Protein AF-A0A6V7LA56-F1 (afdb_monomer)

Solvent-accessible surface area (backbone atoms only — not comparable to full-atom values): 9391 Å² total; per-residue (Å²): 136,92,84,83,88,83,85,85,85,82,85,86,86,77,79,63,89,78,68,51,91,96,62,80,91,83,82,79,87,73,88,54,33,68,78,28,82,46,57,61,50,16,61,61,74,35,73,96,46,79,27,27,26,22,76,91,72,63,42,21,32,69,71,78,54,97,59,32,64,61,38,54,77,68,43,31,86,78,65,36,40,71,52,71,88,73,45,80,77,80,81,76,76,76,71,77,86,72,92,76,91,84,89,84,83,89,81,89,80,85,88,79,91,81,91,81,84,87,82,87,85,81,91,75,90,84,79,88,80,133

InterPro domains:
  IPR002165 Plexin repeat [PF01437] (32-76)
  IPR031152 Plexin domain-containing protein [PTHR13055] (1-97)

pLDDT: mean 75.46, std 22.27, range [33.62, 96.12]

Sequence (130 aa):
VRRKTIYEYHRVNFNRQDIKNWTVIYLKALPTCLEMDNCSDCLTKVPDFACKWCPQLNQCSTGTFRNRQDWLEKNCETKSIKELASCPAPKVVTDHVDNATAPRDLATGEMSASVERNRLSKEYPFSEAE

Structure (mmCIF, N/CA/C/O backbone):
data_AF-A0A6V7LA56-F1
#
_entry.id   AF-A0A6V7LA56-F1
#
loop_
_atom_site.group_PDB
_atom_site.id
_atom_site.type_symbol
_atom_site.label_atom_id
_atom_site.label_alt_id
_atom_site.label_comp_id
_atom_site.label_asym_id
_atom_site.label_entity_id
_atom_site.label_seq_id
_atom_site.pdbx_PDB_ins_code
_atom_site.Cartn_x
_atom_site.Cartn_y
_atom_site.Cartn_z
_atom_site.occupancy
_atom_site.B_iso_or_equiv
_atom_site.auth_seq_id
_atom_site.auth_comp_id
_atom_site.auth_asym_id
_atom_site.auth_atom_id
_atom_site.pdbx_PDB_model_num
ATOM 1 N N . VAL A 1 1 ? 5.249 32.322 1.813 1.00 73.88 1 VAL A N 1
ATOM 2 C CA . VAL A 1 1 ? 4.154 31.464 2.335 1.00 73.88 1 VAL A CA 1
ATOM 3 C C . VAL A 1 1 ? 4.494 30.004 2.048 1.00 73.88 1 VAL A C 1
ATOM 5 O O . VAL A 1 1 ? 4.609 29.656 0.881 1.00 73.88 1 VAL A O 1
ATOM 8 N N . ARG A 1 2 ? 4.727 29.161 3.066 1.00 79.44 2 ARG A N 1
ATOM 9 C CA . ARG A 1 2 ? 4.947 27.711 2.874 1.00 79.44 2 ARG A CA 1
ATOM 10 C C . ARG A 1 2 ? 3.594 27.001 2.796 1.00 79.44 2 A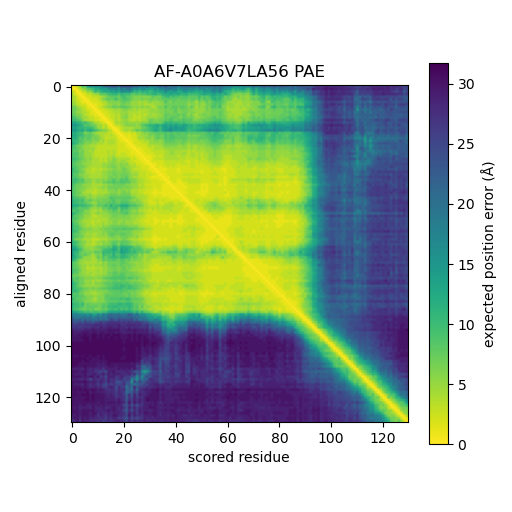RG A C 1
ATOM 12 O O . ARG A 1 2 ? 2.773 27.178 3.690 1.00 79.44 2 ARG A O 1
ATOM 19 N N . ARG A 1 3 ? 3.370 26.205 1.749 1.00 84.62 3 ARG A N 1
ATOM 20 C CA . ARG A 1 3 ? 2.188 25.339 1.603 1.00 84.62 3 ARG A CA 1
ATOM 21 C C . ARG A 1 3 ? 2.575 23.904 1.962 1.00 84.62 3 ARG A C 1
ATOM 23 O O . ARG A 1 3 ? 3.620 23.435 1.523 1.00 84.62 3 ARG A O 1
ATOM 30 N N . LYS A 1 4 ? 1.750 23.230 2.766 1.00 84.75 4 LYS A N 1
ATOM 31 C CA . LYS A 1 4 ? 1.856 21.790 3.040 1.00 84.75 4 LYS A CA 1
ATOM 32 C C . LYS A 1 4 ? 0.710 21.085 2.321 1.00 84.75 4 LYS A C 1
ATOM 34 O O . LYS A 1 4 ? -0.435 21.499 2.477 1.00 84.75 4 LYS A O 1
ATOM 39 N N . THR A 1 5 ? 1.019 20.039 1.565 1.00 84.00 5 THR A N 1
ATOM 40 C CA . THR A 1 5 ? 0.011 19.169 0.947 1.00 84.00 5 THR A CA 1
ATOM 41 C C . THR A 1 5 ? -0.239 17.985 1.870 1.00 84.00 5 THR A C 1
ATOM 43 O O . THR A 1 5 ? 0.706 17.300 2.258 1.00 84.00 5 THR A O 1
ATOM 46 N N . ILE A 1 6 ? -1.498 17.758 2.236 1.00 83.44 6 ILE A N 1
ATOM 47 C CA . ILE A 1 6 ? -1.928 16.588 3.004 1.00 83.44 6 ILE A CA 1
ATOM 48 C C . ILE A 1 6 ? -2.596 15.633 2.016 1.00 83.44 6 ILE A C 1
ATOM 50 O O . ILE A 1 6 ? -3.514 16.038 1.307 1.00 83.44 6 ILE A O 1
ATOM 54 N N . TYR A 1 7 ? -2.121 14.390 1.961 1.00 79.31 7 TYR A N 1
ATOM 55 C CA . TYR A 1 7 ? -2.721 13.339 1.144 1.00 79.31 7 TYR A CA 1
ATOM 56 C C . TYR A 1 7 ? -3.571 12.441 2.029 1.00 79.31 7 TYR A C 1
ATOM 58 O O . TYR A 1 7 ? -3.089 11.904 3.027 1.00 79.31 7 TYR A O 1
ATOM 66 N N . GLU A 1 8 ? -4.828 12.278 1.647 1.00 84.12 8 GLU A N 1
ATOM 67 C CA . GLU A 1 8 ? -5.723 11.317 2.264 1.00 84.12 8 GLU A CA 1
ATOM 68 C C . GLU A 1 8 ? -5.8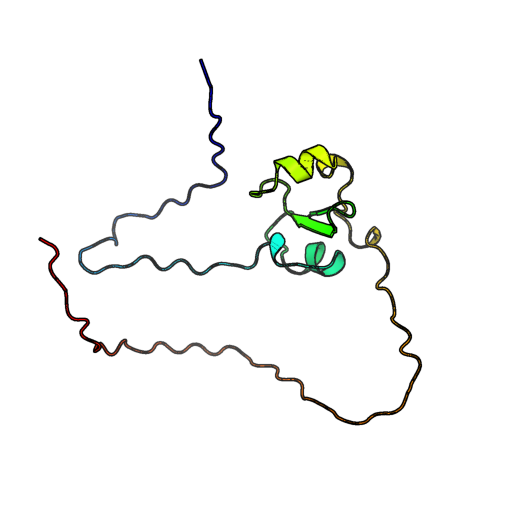34 10.091 1.362 1.00 84.12 8 GLU A C 1
ATOM 70 O O . GLU A 1 8 ? -6.146 10.213 0.180 1.00 84.12 8 GLU A O 1
ATOM 75 N N . TYR A 1 9 ? -5.541 8.917 1.917 1.00 78.25 9 TYR A N 1
ATOM 76 C CA . TYR A 1 9 ? -5.490 7.672 1.150 1.00 78.25 9 TYR A CA 1
ATOM 77 C C . TYR A 1 9 ? -6.766 6.846 1.289 1.00 78.25 9 TYR A C 1
ATOM 79 O O . TYR A 1 9 ? -7.253 6.295 0.308 1.00 78.25 9 TYR A O 1
ATOM 87 N N . HIS A 1 10 ? -7.298 6.735 2.507 1.00 80.31 10 HIS A N 1
ATOM 88 C CA . HIS A 1 10 ? -8.464 5.908 2.785 1.00 80.31 10 HIS A CA 1
ATOM 89 C C . HIS A 1 10 ? -9.237 6.448 3.991 1.00 80.31 10 HIS A C 1
ATOM 91 O O . HIS A 1 10 ? -8.632 6.861 4.983 1.00 80.31 10 HIS A O 1
ATOM 97 N N . ARG A 1 11 ? -10.573 6.395 3.926 1.00 87.81 11 ARG A N 1
ATOM 98 C CA . ARG A 1 11 ? -11.470 6.648 5.062 1.00 87.81 11 ARG A CA 1
ATOM 99 C C . ARG A 1 11 ? -12.245 5.383 5.386 1.00 87.81 11 ARG A C 1
ATOM 101 O O . ARG A 1 11 ? -12.817 4.762 4.499 1.00 87.81 11 ARG A O 1
ATOM 108 N N . VAL A 1 12 ? -12.294 5.030 6.664 1.00 85.94 12 VAL A N 1
ATOM 109 C CA . VAL A 1 12 ? -13.174 3.976 7.177 1.00 85.94 12 VAL A CA 1
ATOM 110 C C . VAL A 1 12 ? -14.302 4.625 7.967 1.00 85.94 12 VAL A C 1
ATOM 112 O O . VAL A 1 12 ? -14.054 5.468 8.827 1.00 85.94 12 VAL A O 1
ATOM 115 N N . ASN A 1 13 ? -15.542 4.254 7.656 1.00 88.56 13 ASN A N 1
ATOM 116 C CA . ASN A 1 13 ? -16.724 4.748 8.352 1.00 88.56 13 ASN A CA 1
ATOM 117 C C . ASN A 1 13 ? -17.320 3.612 9.180 1.00 88.56 13 ASN A C 1
ATOM 119 O O . ASN A 1 13 ? -17.662 2.564 8.638 1.00 88.56 13 ASN A O 1
ATOM 123 N N . PHE A 1 14 ? -17.466 3.835 10.483 1.00 85.94 14 PHE A N 1
ATOM 124 C CA . PHE A 1 14 ? -18.105 2.890 11.394 1.00 85.94 14 PHE A CA 1
ATOM 125 C C . PHE A 1 14 ? -19.503 3.386 11.742 1.00 85.94 14 PHE A C 1
ATOM 127 O O . PHE A 1 14 ? -19.693 4.569 12.042 1.00 85.94 14 PHE A O 1
ATOM 134 N N . ASN A 1 15 ? -20.485 2.486 11.721 1.00 85.25 15 ASN A N 1
ATOM 135 C CA . ASN A 1 15 ? -21.814 2.825 12.200 1.00 85.25 15 ASN A CA 1
ATOM 136 C C . ASN A 1 15 ? -21.760 3.066 13.719 1.00 85.25 15 ASN A C 1
ATOM 138 O O . ASN A 1 15 ? -21.241 2.242 14.466 1.00 85.25 15 ASN A O 1
ATOM 142 N N . ARG A 1 16 ? -22.275 4.209 14.181 1.00 83.19 16 ARG A N 1
ATOM 143 C CA . ARG A 1 16 ? -22.132 4.644 15.581 1.00 83.19 16 ARG A CA 1
ATOM 144 C C . ARG A 1 16 ? -23.172 4.034 16.526 1.00 83.19 16 ARG A C 1
ATOM 146 O O . ARG A 1 16 ? -23.089 4.287 17.721 1.00 83.19 16 ARG A O 1
ATOM 153 N N . GLN A 1 17 ? -24.124 3.247 16.016 1.00 83.25 17 GLN A N 1
ATOM 154 C CA . GLN A 1 17 ? -25.221 2.670 16.814 1.00 83.25 17 GLN A CA 1
ATOM 155 C C . GLN A 1 17 ? -24.724 1.783 17.971 1.00 83.25 17 GLN A C 1
ATOM 157 O O . GLN A 1 17 ? -25.313 1.786 19.053 1.00 83.25 17 GLN A O 1
ATOM 162 N N . ASP A 1 18 ? -23.601 1.092 17.769 1.00 79.75 18 ASP A N 1
ATOM 163 C CA . ASP A 1 18 ? -23.037 0.156 18.749 1.00 79.75 18 ASP A CA 1
ATOM 164 C C . ASP A 1 18 ? -21.860 0.740 19.548 1.00 79.75 18 ASP A C 1
ATOM 166 O O . ASP A 1 18 ? -21.309 0.076 20.424 1.00 79.75 18 ASP A O 1
ATOM 170 N N . ILE A 1 19 ? -21.489 2.001 19.296 1.00 90.19 19 ILE A N 1
ATOM 171 C CA . ILE A 1 19 ? -20.418 2.693 20.022 1.00 90.19 19 ILE A CA 1
ATOM 172 C C . ILE A 1 19 ? -21.017 3.309 21.293 1.00 90.19 19 ILE A C 1
ATOM 174 O O . ILE A 1 19 ? -21.630 4.376 21.255 1.00 90.19 19 ILE A O 1
ATOM 178 N N . LYS A 1 20 ? -20.854 2.618 22.425 1.00 91.69 20 LYS A N 1
ATOM 179 C CA . LYS A 1 20 ? -21.382 3.003 23.750 1.00 91.69 20 LYS A CA 1
ATOM 180 C C . LYS A 1 20 ? -20.266 3.055 24.798 1.00 91.69 20 LYS A C 1
ATOM 182 O O . LYS A 1 20 ? -19.108 2.751 24.506 1.00 91.69 20 LYS A O 1
ATOM 187 N N . ASN A 1 21 ? -20.608 3.426 26.032 1.00 93.75 21 ASN A N 1
ATOM 188 C CA . ASN A 1 21 ? -19.662 3.404 27.148 1.00 93.75 21 ASN A CA 1
ATOM 189 C C . ASN A 1 21 ? -19.024 2.012 27.275 1.00 93.75 21 ASN A C 1
ATOM 191 O O . ASN A 1 21 ? -19.725 1.007 27.169 1.00 93.75 21 ASN A O 1
ATOM 195 N N . TRP A 1 22 ? -17.710 1.973 27.511 1.00 92.62 22 TRP A N 1
ATOM 196 C CA . TRP A 1 22 ? -16.926 0.736 27.646 1.00 92.62 22 TRP A CA 1
ATOM 197 C C . TRP A 1 22 ? -16.844 -0.141 26.385 1.00 92.62 22 TRP A C 1
ATOM 199 O O . TRP A 1 22 ? -16.612 -1.343 26.484 1.00 92.62 22 TRP A O 1
ATOM 209 N N . THR A 1 23 ? -16.995 0.445 25.194 1.00 90.69 23 THR A N 1
ATOM 210 C CA . THR A 1 23 ? -16.760 -0.258 23.921 1.00 90.69 23 THR A CA 1
ATOM 211 C C . THR A 1 23 ? -15.401 0.106 23.322 1.00 90.69 23 THR A C 1
ATOM 213 O O . THR A 1 23 ? -14.919 1.229 23.476 1.00 90.69 23 THR A O 1
ATOM 216 N N . VAL A 1 24 ? -14.767 -0.854 22.640 1.00 91.19 24 VAL A N 1
ATOM 217 C CA . VAL A 1 24 ? -13.495 -0.672 21.925 1.00 91.19 24 VAL A CA 1
ATOM 218 C C . VAL A 1 24 ? -13.664 -1.171 20.498 1.00 91.19 24 VAL A C 1
ATOM 220 O O . VAL A 1 24 ? -14.166 -2.271 20.275 1.00 91.19 24 VAL A O 1
ATOM 223 N N . ILE A 1 25 ? -13.213 -0.373 19.532 1.00 89.38 25 ILE A N 1
ATOM 224 C CA . ILE A 1 25 ? -13.098 -0.808 18.140 1.00 89.38 25 ILE A CA 1
ATOM 225 C C . ILE A 1 25 ? -11.731 -1.465 17.978 1.00 89.38 25 ILE A C 1
ATOM 227 O O . ILE A 1 25 ? -10.700 -0.807 18.120 1.00 89.38 25 ILE A O 1
ATOM 231 N N . TYR A 1 26 ? -11.727 -2.761 17.675 1.00 91.19 26 TYR A N 1
ATOM 232 C CA . TYR A 1 26 ? -10.509 -3.505 17.378 1.00 91.19 26 TYR A CA 1
ATOM 233 C C . TYR A 1 26 ? -10.356 -3.678 15.866 1.00 91.19 26 TYR A C 1
ATOM 235 O O . TYR A 1 26 ? -11.176 -4.328 15.219 1.00 91.19 26 TYR A O 1
ATOM 243 N N . LEU A 1 27 ? -9.299 -3.094 15.304 1.00 90.56 27 LEU A N 1
ATOM 244 C CA . LEU A 1 27 ? -8.951 -3.239 13.894 1.00 90.56 27 LEU A CA 1
ATOM 245 C C . LEU A 1 27 ? -7.798 -4.229 13.773 1.00 90.56 27 LEU A C 1
ATOM 247 O O . LEU A 1 27 ? -6.684 -3.952 14.217 1.00 90.56 27 LEU A O 1
ATOM 251 N N . LYS A 1 28 ? -8.064 -5.380 13.156 1.00 91.56 28 LYS A N 1
ATOM 252 C CA . LYS A 1 28 ? -7.025 -6.341 12.792 1.00 91.56 28 LYS A CA 1
ATOM 253 C C . LYS 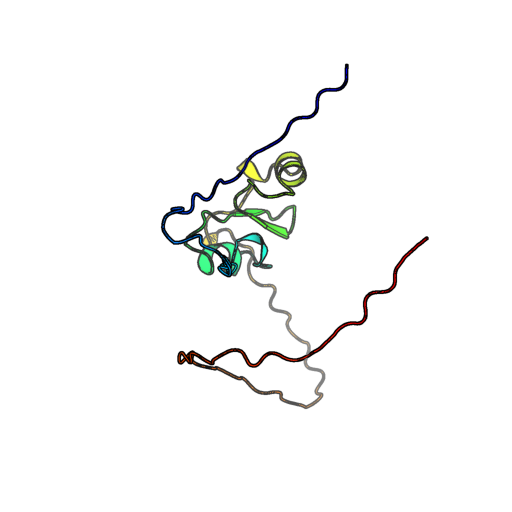A 1 28 ? -6.475 -5.969 11.420 1.00 91.56 28 LYS A C 1
ATOM 255 O O . LYS A 1 28 ? -7.241 -5.849 10.466 1.00 91.56 28 LYS A O 1
ATOM 260 N N . ALA A 1 29 ? -5.162 -5.786 11.326 1.00 89.50 29 ALA A N 1
ATOM 261 C CA . ALA A 1 29 ? -4.514 -5.557 10.042 1.00 89.50 29 ALA A CA 1
ATOM 262 C C . ALA A 1 29 ? -4.671 -6.796 9.145 1.00 89.50 29 ALA A C 1
ATOM 264 O O . ALA A 1 29 ? -4.465 -7.924 9.600 1.00 89.50 29 ALA A O 1
ATOM 265 N N . LEU A 1 30 ? -5.056 -6.569 7.889 1.00 88.38 30 LEU A N 1
ATOM 266 C CA . LEU A 1 30 ? -4.984 -7.575 6.833 1.00 88.38 30 LEU A CA 1
ATOM 267 C C . LEU A 1 30 ? -3.629 -7.466 6.125 1.00 88.38 30 LEU A C 1
ATOM 269 O O . LEU A 1 30 ? -3.073 -6.364 6.106 1.00 88.38 30 LEU A O 1
ATOM 273 N N . PRO A 1 31 ? -3.132 -8.561 5.523 1.00 91.06 31 PRO A N 1
ATOM 274 C CA . PRO A 1 31 ? -1.911 -8.522 4.735 1.00 91.06 31 PRO A CA 1
ATOM 275 C C . PRO A 1 31 ? -1.994 -7.479 3.622 1.00 91.06 31 PRO A C 1
ATOM 277 O O . PRO A 1 31 ? -2.990 -7.390 2.900 1.00 91.06 31 PRO A O 1
ATOM 280 N N . THR A 1 32 ? -0.940 -6.686 3.478 1.00 92.25 32 THR A N 1
ATOM 281 C CA . THR A 1 32 ? -0.826 -5.653 2.442 1.00 92.25 32 THR A CA 1
ATOM 282 C C . THR A 1 32 ? 0.324 -5.948 1.486 1.00 92.25 32 THR A C 1
ATOM 284 O O . THR A 1 32 ? 1.249 -6.682 1.821 1.00 92.25 32 THR A O 1
ATOM 287 N N . CYS A 1 33 ? 0.315 -5.331 0.296 1.00 93.62 33 CYS A N 1
ATOM 288 C CA . CYS A 1 33 ? 1.386 -5.509 -0.694 1.00 93.62 33 CYS A CA 1
ATOM 289 C C . CYS A 1 33 ? 2.791 -5.298 -0.101 1.00 93.62 33 CYS A C 1
ATOM 291 O O . CYS A 1 33 ? 3.705 -6.040 -0.429 1.00 93.62 33 CYS A O 1
ATOM 293 N N . LEU A 1 34 ? 2.959 -4.308 0.788 1.00 92.44 34 LEU A N 1
ATOM 294 C CA . LEU A 1 34 ? 4.259 -3.941 1.368 1.00 92.44 34 LEU A CA 1
ATOM 295 C C . LEU A 1 34 ? 4.907 -5.045 2.214 1.00 92.44 34 LEU A C 1
ATOM 297 O O . LEU A 1 34 ? 6.102 -4.962 2.477 1.00 92.44 34 LEU A O 1
ATOM 301 N N . GLU A 1 35 ? 4.137 -6.035 2.663 1.00 92.25 35 GLU A N 1
ATOM 302 C CA . GLU A 1 35 ? 4.657 -7.158 3.448 1.00 92.25 35 GLU A CA 1
ATOM 303 C C . GLU A 1 35 ? 5.392 -8.186 2.580 1.00 92.25 35 GLU A C 1
ATOM 305 O O . GLU A 1 35 ? 6.122 -9.015 3.113 1.00 92.25 35 GLU A O 1
ATOM 310 N N . MET A 1 36 ? 5.215 -8.139 1.254 1.00 94.25 36 MET A N 1
ATOM 311 C CA . MET A 1 36 ? 5.845 -9.076 0.326 1.00 94.25 36 MET A CA 1
ATOM 312 C C . MET A 1 36 ? 7.226 -8.571 -0.102 1.00 94.25 36 MET A C 1
ATOM 314 O O . MET A 1 36 ? 7.371 -7.462 -0.628 1.00 94.25 36 MET A O 1
ATOM 318 N N . ASP A 1 37 ? 8.239 -9.414 0.077 1.00 93.12 37 ASP A N 1
ATOM 319 C CA . ASP A 1 37 ? 9.655 -9.119 -0.176 1.00 93.12 37 ASP A CA 1
ATOM 320 C C . ASP A 1 37 ? 10.168 -9.643 -1.527 1.00 93.12 37 ASP A C 1
ATOM 322 O O . ASP A 1 37 ? 11.319 -9.407 -1.903 1.00 93.12 37 ASP A O 1
ATOM 326 N N . ASN A 1 38 ? 9.310 -10.330 -2.279 1.00 93.62 38 ASN A N 1
ATOM 327 C CA . ASN A 1 38 ? 9.647 -10.912 -3.565 1.00 93.62 38 ASN A CA 1
ATOM 328 C C . ASN A 1 38 ? 8.555 -10.659 -4.612 1.00 93.62 38 ASN A C 1
ATOM 330 O O . ASN A 1 38 ? 7.374 -10.480 -4.307 1.00 93.62 38 ASN A O 1
ATOM 334 N N . CYS A 1 39 ? 8.971 -10.643 -5.881 1.00 95.00 39 CYS A N 1
ATOM 335 C CA . CYS A 1 39 ? 8.098 -10.300 -7.005 1.00 95.00 39 CYS A CA 1
ATOM 336 C C . CYS A 1 39 ? 6.935 -11.289 -7.175 1.00 95.00 39 CYS A C 1
ATOM 338 O O . CYS A 1 39 ? 5.824 -10.871 -7.484 1.00 95.00 39 CYS A O 1
ATOM 340 N N . SER A 1 40 ? 7.171 -12.583 -6.945 1.00 94.44 40 SER A N 1
ATOM 341 C CA . SER A 1 40 ? 6.144 -13.615 -7.114 1.00 94.44 40 SER A CA 1
ATOM 342 C C . SER A 1 40 ? 5.038 -13.487 -6.070 1.00 94.44 40 SER A C 1
ATOM 344 O O . SER A 1 40 ? 3.855 -13.416 -6.407 1.00 94.44 40 SER A O 1
ATOM 346 N N . ASP A 1 41 ? 5.415 -13.404 -4.797 1.00 94.81 41 ASP A N 1
ATOM 347 C CA . ASP A 1 41 ? 4.470 -13.290 -3.692 1.00 94.81 41 ASP A CA 1
ATOM 348 C C . ASP A 1 41 ? 3.727 -11.958 -3.727 1.00 94.81 41 ASP A C 1
ATOM 350 O O . ASP A 1 41 ? 2.517 -11.928 -3.503 1.00 94.81 41 ASP A O 1
ATOM 354 N N . CYS A 1 42 ? 4.409 -10.879 -4.126 1.00 95.38 42 CYS A N 1
ATOM 355 C CA . CYS A 1 42 ? 3.799 -9.570 -4.350 1.00 95.38 42 CYS A CA 1
ATOM 356 C C . CYS A 1 42 ? 2.549 -9.634 -5.236 1.00 95.38 42 CYS A C 1
ATOM 358 O O . CYS A 1 42 ? 1.573 -8.936 -4.976 1.00 95.38 42 CYS A O 1
ATOM 360 N N . LEU A 1 43 ? 2.581 -10.465 -6.280 1.00 94.69 43 LEU A N 1
ATOM 361 C CA . LEU A 1 43 ? 1.518 -10.547 -7.280 1.00 94.69 43 LEU A CA 1
ATOM 362 C C . LEU A 1 43 ? 0.492 -11.650 -6.990 1.00 94.69 43 LEU A C 1
ATOM 364 O O . LEU A 1 43 ? -0.546 -11.691 -7.643 1.00 94.69 43 LEU A O 1
ATOM 368 N N . THR A 1 44 ? 0.763 -12.549 -6.039 1.00 92.88 44 THR A N 1
ATOM 369 C CA . THR A 1 44 ? -0.050 -13.763 -5.826 1.00 92.88 44 THR A CA 1
ATOM 370 C C . THR A 1 44 ? -0.657 -13.870 -4.429 1.00 92.88 44 THR A C 1
ATOM 372 O O . THR A 1 44 ? -1.750 -14.414 -4.287 1.00 92.88 44 THR A O 1
ATOM 375 N N . LYS A 1 45 ? 0.013 -13.361 -3.387 1.00 92.19 45 LYS A N 1
ATOM 376 C CA . LYS A 1 45 ? -0.397 -13.552 -1.983 1.00 92.19 45 LYS A CA 1
ATOM 377 C C . LYS A 1 45 ? -1.466 -12.577 -1.510 1.00 92.19 45 LYS A C 1
ATOM 379 O O . LYS A 1 45 ? -2.163 -12.874 -0.545 1.00 92.19 45 LYS A O 1
ATOM 384 N N . VAL A 1 46 ? -1.586 -11.425 -2.168 1.00 90.75 46 VAL A N 1
ATOM 385 C CA . VAL A 1 46 ? -2.483 -10.341 -1.752 1.00 90.75 46 VAL A CA 1
ATOM 386 C C . VAL A 1 46 ? -3.399 -9.941 -2.923 1.00 90.75 46 VAL A C 1
ATOM 388 O O . VAL A 1 46 ? -3.267 -8.844 -3.462 1.00 90.75 46 VAL A O 1
ATOM 391 N N . PRO A 1 47 ? -4.319 -10.826 -3.358 1.00 85.44 47 PRO A N 1
ATOM 392 C CA . PRO A 1 47 ? -5.144 -10.600 -4.551 1.00 85.44 47 PRO A CA 1
ATOM 393 C C . PRO A 1 47 ? -6.167 -9.468 -4.379 1.00 85.44 47 PRO A C 1
ATOM 395 O O . PRO A 1 47 ? -6.580 -8.859 -5.363 1.00 85.44 47 PRO A O 1
ATOM 398 N N . ASP A 1 48 ? -6.550 -9.157 -3.137 1.00 88.62 48 ASP A N 1
ATOM 399 C CA . ASP A 1 48 ? -7.504 -8.084 -2.826 1.00 88.62 48 ASP A CA 1
ATOM 400 C C . ASP A 1 48 ? -6.937 -6.684 -3.108 1.00 88.62 48 ASP A C 1
ATOM 402 O O . ASP A 1 48 ? -7.678 -5.703 -3.199 1.00 88.62 48 ASP A O 1
ATOM 406 N N . PHE A 1 49 ? -5.615 -6.575 -3.261 1.00 89.06 49 PHE A N 1
ATOM 407 C CA . PHE A 1 49 ? -4.940 -5.339 -3.611 1.00 89.06 49 PHE A CA 1
ATOM 408 C C . PHE A 1 49 ? -4.342 -5.446 -5.015 1.00 89.06 49 PHE A C 1
ATOM 410 O O . PHE A 1 49 ? -3.756 -6.454 -5.393 1.00 89.06 49 PHE A O 1
ATOM 417 N N . ALA A 1 50 ? -4.417 -4.357 -5.787 1.00 91.25 50 ALA A N 1
ATOM 418 C CA . ALA A 1 50 ? -3.776 -4.260 -7.099 1.00 91.25 50 ALA A CA 1
ATOM 419 C C . ALA A 1 50 ? -2.256 -4.035 -6.952 1.00 91.25 50 ALA A C 1
ATOM 421 O O . ALA A 1 50 ? -1.726 -2.977 -7.316 1.00 91.25 50 ALA A O 1
ATOM 422 N N . CYS A 1 51 ? -1.579 -5.003 -6.331 1.00 94.19 51 CYS A N 1
ATOM 423 C CA . CYS A 1 51 ? -0.158 -4.967 -6.038 1.00 94.19 51 CYS A CA 1
ATOM 424 C C . CYS A 1 51 ? 0.673 -4.951 -7.319 1.00 94.19 51 CYS A C 1
ATOM 426 O O . CYS A 1 51 ? 0.323 -5.537 -8.343 1.00 94.19 51 CYS A O 1
ATOM 428 N N . LYS A 1 52 ? 1.798 -4.245 -7.252 1.00 95.25 52 LYS A N 1
ATOM 429 C CA . LYS A 1 52 ? 2.780 -4.146 -8.323 1.00 95.25 52 LYS A CA 1
ATOM 430 C C . LYS A 1 52 ? 4.163 -4.221 -7.705 1.00 95.25 52 LYS A C 1
ATOM 432 O O . LYS A 1 52 ? 4.413 -3.644 -6.645 1.00 95.25 52 LYS A O 1
ATOM 437 N N . TRP A 1 53 ? 5.082 -4.876 -8.391 1.00 96.12 53 TRP A N 1
ATOM 438 C CA . TRP A 1 53 ? 6.469 -4.954 -7.962 1.00 96.12 53 TRP A CA 1
ATOM 439 C C . TRP A 1 53 ? 7.294 -3.871 -8.649 1.00 96.12 53 TRP A C 1
ATOM 441 O O . TRP A 1 53 ? 7.246 -3.752 -9.872 1.00 96.12 53 TRP A O 1
ATOM 451 N N . CYS A 1 54 ? 8.075 -3.087 -7.904 1.00 95.88 54 CYS A N 1
ATOM 452 C CA . CYS A 1 54 ? 9.068 -2.202 -8.505 1.00 95.88 54 CYS A CA 1
ATOM 453 C C . CYS A 1 54 ? 10.478 -2.791 -8.384 1.00 95.88 54 CYS A C 1
ATOM 455 O O . CYS A 1 54 ? 11.049 -2.761 -7.293 1.00 95.88 54 CYS A O 1
ATOM 457 N N . PRO A 1 55 ? 11.100 -3.233 -9.496 1.00 93.94 55 PRO A N 1
ATOM 458 C CA . PRO A 1 55 ? 12.461 -3.773 -9.473 1.00 93.94 55 PRO A CA 1
ATOM 459 C C . PRO A 1 55 ? 13.510 -2.766 -8.999 1.00 93.94 55 PRO A C 1
ATOM 461 O O . PRO A 1 55 ? 14.489 -3.146 -8.373 1.00 93.94 55 PRO A O 1
ATOM 464 N N . GLN A 1 56 ? 13.304 -1.474 -9.280 1.00 93.81 56 GLN A N 1
ATOM 465 C CA . GLN A 1 56 ? 14.251 -0.413 -8.915 1.00 93.81 56 GLN A CA 1
ATOM 466 C C . GLN A 1 56 ? 14.321 -0.161 -7.406 1.00 93.81 56 GLN A C 1
ATOM 468 O O . GLN A 1 56 ? 15.351 0.285 -6.912 1.00 93.81 56 GLN A O 1
ATOM 473 N N . LEU A 1 57 ? 13.224 -0.423 -6.692 1.00 93.06 57 LEU A N 1
ATOM 474 C CA . LEU A 1 57 ? 13.138 -0.289 -5.237 1.00 93.06 57 LEU A CA 1
ATOM 475 C C . LEU A 1 57 ? 13.185 -1.644 -4.525 1.00 93.06 57 LEU A C 1
ATOM 477 O O . LEU A 1 57 ? 13.237 -1.674 -3.302 1.00 93.06 57 LEU A O 1
ATOM 481 N N . ASN A 1 58 ? 13.154 -2.747 -5.283 1.00 93.44 58 ASN A N 1
ATOM 482 C CA . ASN A 1 58 ? 12.989 -4.103 -4.770 1.00 93.44 58 ASN A CA 1
ATOM 483 C C . ASN A 1 58 ? 11.821 -4.196 -3.768 1.00 93.44 58 ASN A C 1
ATOM 485 O O . ASN A 1 58 ? 11.971 -4.723 -2.669 1.00 93.44 58 ASN A O 1
ATOM 489 N N . GLN A 1 59 ? 10.681 -3.599 -4.132 1.00 94.12 59 GLN A N 1
ATOM 490 C CA . GLN A 1 59 ? 9.561 -3.384 -3.218 1.00 94.12 59 GLN A CA 1
ATOM 491 C C . GLN A 1 59 ? 8.214 -3.632 -3.899 1.00 94.12 59 GLN A C 1
ATOM 493 O O . GLN A 1 59 ? 7.984 -3.199 -5.035 1.00 94.12 59 GLN A O 1
ATOM 498 N N . CYS A 1 60 ? 7.301 -4.272 -3.169 1.00 95.06 60 CYS A N 1
ATOM 499 C CA . CYS A 1 60 ? 5.915 -4.479 -3.565 1.00 95.06 60 CYS A CA 1
ATOM 500 C C . CYS A 1 60 ? 5.008 -3.350 -3.056 1.00 95.06 60 CYS A C 1
ATOM 502 O O . CYS A 1 60 ? 5.113 -2.934 -1.907 1.00 95.06 60 CYS A O 1
ATOM 504 N N . SER A 1 61 ? 4.116 -2.817 -3.892 1.00 94.56 61 SER A N 1
ATOM 505 C CA . SER A 1 61 ? 3.268 -1.672 -3.534 1.00 94.56 61 SER A CA 1
ATOM 506 C C . SER A 1 61 ? 2.091 -1.521 -4.499 1.00 94.56 61 SER A C 1
ATOM 508 O O . SER A 1 61 ? 2.158 -1.929 -5.653 1.00 94.56 61 SER A O 1
ATOM 510 N N . THR A 1 62 ? 1.018 -0.862 -4.067 1.00 91.69 62 THR A N 1
ATOM 511 C CA . THR A 1 62 ? -0.065 -0.402 -4.957 1.00 91.69 62 THR A CA 1
ATOM 512 C C . THR A 1 62 ? 0.278 0.918 -5.665 1.00 91.69 62 THR A C 1
ATOM 514 O O . THR A 1 62 ? -0.424 1.332 -6.588 1.00 91.69 62 THR A O 1
ATOM 517 N N . GLY A 1 63 ? 1.356 1.597 -5.246 1.00 85.69 63 GLY A N 1
ATOM 518 C CA . GLY A 1 63 ? 1.755 2.932 -5.711 1.00 85.69 63 GLY A CA 1
ATOM 519 C C . GLY A 1 63 ? 1.176 4.095 -4.890 1.00 85.69 63 GLY A C 1
ATOM 520 O O . GLY A 1 63 ? 1.453 5.256 -5.187 1.00 85.69 63 GLY A O 1
ATOM 521 N N . THR A 1 64 ? 0.397 3.810 -3.842 1.00 82.00 64 THR A N 1
ATOM 522 C CA . THR A 1 64 ? -0.265 4.821 -2.993 1.00 82.00 64 THR A CA 1
ATOM 523 C C . THR A 1 64 ? 0.157 4.743 -1.524 1.00 82.00 64 THR A C 1
ATOM 525 O O . THR A 1 64 ? -0.583 5.159 -0.640 1.00 82.00 64 THR A O 1
ATOM 528 N N . PHE A 1 65 ? 1.333 4.188 -1.238 1.00 81.88 65 PHE A N 1
ATOM 529 C CA . PHE A 1 65 ? 1.844 4.043 0.128 1.00 81.88 65 PHE A CA 1
ATOM 530 C C . PHE A 1 65 ? 2.671 5.256 0.586 1.00 81.88 65 PHE A C 1
ATOM 532 O O . PHE A 1 65 ? 2.917 6.183 -0.183 1.00 81.88 65 PHE A O 1
ATOM 539 N N . ARG A 1 66 ? 3.132 5.249 1.849 1.00 83.50 66 ARG A N 1
ATOM 540 C CA . ARG A 1 66 ? 3.961 6.325 2.441 1.00 83.50 66 ARG A CA 1
ATOM 541 C C . ARG A 1 66 ? 5.174 6.693 1.571 1.00 83.50 66 ARG A C 1
ATOM 543 O O . ARG A 1 66 ? 5.519 7.865 1.487 1.00 83.50 66 ARG A O 1
ATOM 550 N N . ASN A 1 67 ? 5.744 5.717 0.865 1.00 83.81 67 ASN A N 1
ATOM 551 C CA . ASN A 1 67 ? 6.879 5.867 -0.051 1.00 83.81 67 ASN A CA 1
ATOM 552 C C . ASN A 1 67 ? 6.466 6.240 -1.488 1.00 83.81 67 ASN A C 1
ATOM 554 O O . ASN A 1 67 ? 7.190 5.958 -2.441 1.00 83.81 67 ASN A O 1
ATOM 558 N N . ARG A 1 68 ? 5.295 6.866 -1.685 1.00 88.44 68 ARG A N 1
ATOM 559 C CA . ARG A 1 68 ? 4.838 7.290 -3.019 1.00 88.44 68 ARG A CA 1
ATOM 560 C C . ARG A 1 68 ? 5.834 8.228 -3.703 1.00 88.44 68 ARG A C 1
ATOM 562 O O . ARG A 1 68 ? 5.957 8.177 -4.919 1.00 88.44 68 ARG A O 1
ATOM 569 N N . GLN A 1 69 ? 6.543 9.061 -2.943 1.00 89.25 69 GLN A N 1
ATOM 570 C CA . GLN A 1 69 ? 7.552 9.955 -3.508 1.00 89.25 69 GLN A CA 1
ATOM 571 C C . GLN A 1 69 ? 8.685 9.161 -4.179 1.00 89.25 69 GLN A C 1
ATOM 573 O O . GLN A 1 69 ? 8.900 9.327 -5.377 1.00 89.25 69 GLN A O 1
ATOM 578 N N . ASP A 1 70 ? 9.306 8.218 -3.464 1.00 91.81 70 ASP A N 1
ATOM 579 C CA . ASP A 1 70 ? 10.348 7.336 -4.017 1.00 91.81 70 ASP A CA 1
ATOM 580 C C . ASP A 1 70 ? 9.826 6.523 -5.210 1.00 91.81 70 ASP A C 1
ATOM 582 O O . ASP A 1 70 ? 10.505 6.361 -6.225 1.00 91.81 70 ASP A O 1
ATOM 586 N N . TRP A 1 71 ? 8.583 6.038 -5.107 1.00 92.50 71 TRP A N 1
ATOM 587 C CA . TRP A 1 71 ? 7.914 5.291 -6.171 1.00 92.50 71 TRP A CA 1
ATOM 588 C C . TRP A 1 71 ? 7.827 6.096 -7.475 1.00 92.50 71 TRP A C 1
ATOM 590 O O . TRP A 1 71 ? 8.099 5.567 -8.557 1.00 92.50 71 TRP A O 1
ATOM 600 N N . LEU A 1 72 ? 7.470 7.380 -7.379 1.00 92.81 72 LEU A N 1
ATOM 601 C CA . LEU A 1 72 ? 7.418 8.286 -8.525 1.00 92.81 72 LEU A CA 1
ATOM 602 C C . LEU A 1 72 ? 8.816 8.635 -9.040 1.00 92.81 72 LEU A C 1
ATOM 604 O O . LEU A 1 72 ? 9.052 8.555 -10.242 1.00 92.81 72 LEU A O 1
ATOM 608 N N . GLU A 1 73 ? 9.757 8.958 -8.153 1.00 93.81 73 GLU A N 1
ATOM 609 C CA . GLU A 1 73 ? 11.134 9.315 -8.525 1.00 93.81 73 GLU A CA 1
ATOM 610 C C . GLU A 1 73 ? 11.853 8.178 -9.261 1.00 93.81 73 GLU A C 1
ATOM 612 O O . GLU A 1 73 ? 12.605 8.408 -10.212 1.00 93.81 73 GLU A O 1
ATOM 617 N N . LYS A 1 74 ? 11.574 6.925 -8.889 1.00 94.56 74 LYS A N 1
ATOM 618 C CA . LYS A 1 74 ? 12.088 5.735 -9.584 1.00 94.56 74 LYS A CA 1
ATOM 619 C C . LYS A 1 74 ? 11.247 5.305 -10.788 1.00 94.56 74 LYS A C 1
ATOM 621 O O . LYS A 1 74 ? 11.550 4.285 -11.407 1.00 94.56 74 LYS A O 1
ATOM 626 N N . ASN A 1 75 ? 10.245 6.095 -11.180 1.00 94.38 75 ASN A N 1
ATOM 627 C CA . ASN A 1 75 ? 9.351 5.832 -12.311 1.00 94.38 75 ASN A CA 1
ATOM 628 C C . ASN A 1 75 ? 8.651 4.460 -12.225 1.00 94.38 75 ASN A C 1
ATOM 630 O O . ASN A 1 75 ? 8.345 3.835 -13.246 1.00 94.38 75 ASN A O 1
ATOM 634 N N . CYS A 1 76 ? 8.385 3.982 -11.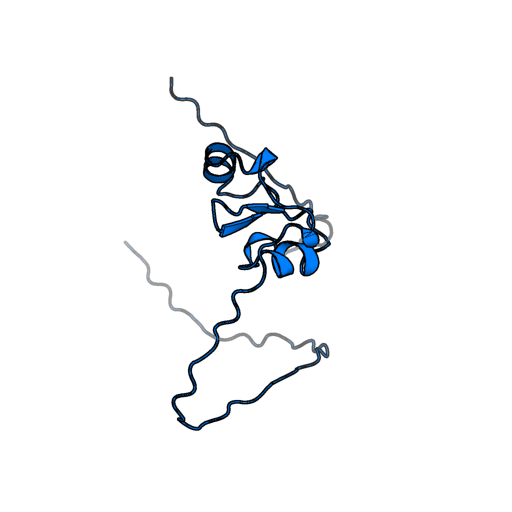007 1.00 94.38 76 CYS A N 1
ATOM 635 C CA . CYS A 1 76 ? 7.737 2.694 -10.765 1.00 94.38 76 CYS A CA 1
ATOM 636 C C . CYS A 1 76 ? 6.260 2.694 -11.202 1.00 94.38 76 CYS A C 1
ATOM 638 O O . CYS A 1 76 ? 5.664 1.634 -11.366 1.00 94.38 76 CYS A O 1
ATOM 640 N N . GLU A 1 77 ? 5.645 3.857 -11.431 1.00 91.12 77 GLU A N 1
ATOM 641 C CA . GLU A 1 77 ? 4.275 3.944 -11.953 1.00 91.12 77 GLU A CA 1
ATOM 642 C C . GLU A 1 77 ? 4.141 3.284 -13.335 1.00 91.12 77 GLU A C 1
ATOM 644 O O . GLU A 1 77 ? 3.184 2.545 -13.574 1.00 91.12 77 GLU A O 1
ATOM 649 N N . THR A 1 78 ? 5.160 3.450 -14.184 1.00 92.19 78 THR A N 1
ATOM 650 C CA . THR A 1 78 ? 5.223 2.863 -15.532 1.00 92.19 78 THR A CA 1
ATOM 651 C C . THR A 1 78 ? 6.090 1.606 -15.580 1.00 92.19 78 THR A C 1
ATOM 653 O O . THR A 1 78 ? 5.768 0.671 -16.304 1.00 92.19 78 THR A O 1
ATOM 656 N N . LYS A 1 79 ? 7.188 1.565 -14.812 1.00 94.12 79 LYS A N 1
ATOM 657 C CA . LYS A 1 79 ? 8.185 0.477 -14.853 1.00 94.12 79 LYS A CA 1
ATOM 658 C C . LYS A 1 79 ? 7.921 -0.660 -13.857 1.00 94.12 79 LYS A C 1
ATOM 660 O O . LYS A 1 79 ? 8.793 -1.505 -13.661 1.00 94.12 79 LYS A O 1
ATOM 665 N N . SER A 1 80 ? 6.770 -0.667 -13.187 1.00 95.06 80 SER A N 1
ATOM 666 C CA . SER A 1 80 ? 6.412 -1.757 -12.277 1.00 95.06 80 SER A CA 1
ATOM 667 C C . SER A 1 80 ? 5.932 -2.995 -13.024 1.00 95.06 80 SER A C 1
ATOM 669 O O . SER A 1 80 ? 5.300 -2.920 -14.078 1.00 95.06 80 SER A O 1
ATOM 671 N N . ILE A 1 81 ? 6.216 -4.147 -12.432 1.00 95.81 81 ILE A N 1
ATOM 672 C CA . ILE A 1 81 ? 5.749 -5.445 -12.884 1.00 95.81 81 ILE A CA 1
ATOM 673 C C . ILE A 1 81 ? 4.377 -5.705 -12.263 1.00 95.81 81 ILE A C 1
ATOM 675 O O . ILE A 1 81 ? 4.189 -5.528 -11.059 1.00 95.81 81 ILE A O 1
ATOM 679 N N . LYS A 1 82 ? 3.430 -6.117 -13.105 1.00 94.56 82 LYS A N 1
ATOM 680 C CA . LYS A 1 82 ? 2.058 -6.487 -12.717 1.00 94.56 82 LYS A CA 1
ATOM 681 C C . LYS A 1 82 ? 1.743 -7.952 -13.019 1.00 94.56 82 LYS A C 1
ATOM 683 O O . LYS A 1 82 ? 0.837 -8.513 -12.428 1.00 94.56 82 LYS A O 1
ATOM 688 N N . GLU A 1 83 ? 2.517 -8.550 -13.922 1.00 93.69 83 GLU A N 1
ATOM 689 C CA . GLU A 1 83 ? 2.333 -9.917 -14.396 1.00 93.69 83 GLU A CA 1
ATOM 690 C C . GLU A 1 83 ? 3.455 -10.808 -13.876 1.00 93.69 83 GLU A C 1
ATOM 692 O O . GLU A 1 83 ? 4.633 -10.453 -13.979 1.00 93.69 83 GLU A O 1
ATOM 697 N N . LEU A 1 84 ? 3.094 -11.989 -13.375 1.00 92.00 84 LEU A N 1
ATOM 698 C CA . LEU A 1 84 ? 4.036 -12.937 -12.778 1.00 92.00 84 LEU A CA 1
ATOM 699 C C . LEU A 1 84 ? 5.139 -13.373 -13.756 1.00 92.00 84 LEU A C 1
ATOM 701 O O . LEU A 1 84 ? 6.290 -13.537 -13.361 1.00 92.00 84 LEU A O 1
ATOM 705 N N . ALA A 1 85 ? 4.810 -13.489 -15.046 1.00 91.94 85 ALA A N 1
ATOM 706 C CA . ALA A 1 85 ? 5.751 -13.877 -16.100 1.00 91.94 85 ALA A CA 1
ATOM 707 C C . ALA A 1 85 ? 6.914 -12.885 -16.293 1.00 91.94 85 ALA A C 1
ATOM 709 O O . ALA A 1 85 ? 7.954 -13.249 -16.833 1.00 91.94 85 ALA A O 1
ATOM 710 N N . SER A 1 86 ? 6.745 -11.638 -15.852 1.00 93.62 86 SER A N 1
ATOM 711 C CA . SER A 1 86 ? 7.760 -10.587 -15.962 1.00 93.62 86 SER A CA 1
ATOM 712 C C . SER A 1 86 ? 8.667 -10.512 -14.730 1.00 93.62 86 SER A C 1
ATOM 714 O O . SER A 1 86 ? 9.593 -9.699 -14.707 1.00 93.62 86 SER A O 1
ATOM 716 N N . CYS A 1 87 ? 8.414 -11.325 -13.699 1.00 93.94 87 CYS A N 1
ATOM 717 C CA . CYS A 1 87 ? 9.276 -11.397 -12.528 1.00 93.94 87 CYS A CA 1
ATOM 718 C C . CYS A 1 87 ? 10.630 -12.039 -12.871 1.00 93.94 87 CYS A C 1
ATOM 720 O O . CYS A 1 87 ? 10.688 -12.992 -13.650 1.00 93.94 87 CYS A O 1
ATOM 722 N N . PRO A 1 88 ? 11.734 -11.555 -12.272 1.00 88.88 88 PRO A N 1
ATOM 723 C CA . PRO A 1 88 ? 13.025 -12.211 -12.414 1.00 88.88 88 PRO A CA 1
ATOM 724 C C . PRO A 1 88 ? 12.956 -13.628 -11.839 1.00 88.88 88 PRO A C 1
ATOM 726 O O . PRO A 1 88 ? 12.321 -13.854 -10.806 1.00 88.88 88 PRO A O 1
ATOM 729 N N . ALA A 1 89 ? 13.631 -14.572 -12.499 1.00 80.06 89 ALA A N 1
ATOM 730 C CA . ALA A 1 89 ? 13.733 -15.935 -12.000 1.00 80.06 89 ALA A CA 1
ATOM 731 C C . ALA A 1 89 ? 14.339 -15.931 -10.584 1.00 80.06 89 ALA A C 1
ATOM 733 O O . ALA A 1 89 ? 15.270 -15.155 -10.323 1.00 80.06 89 ALA A O 1
ATOM 734 N N . PRO A 1 90 ? 13.839 -16.777 -9.666 1.00 73.69 90 PRO A N 1
ATOM 735 C CA . PRO A 1 90 ? 14.454 -16.930 -8.361 1.00 73.69 90 PRO A CA 1
ATOM 736 C C . PRO A 1 90 ? 15.921 -17.308 -8.560 1.00 73.69 90 PRO A C 1
ATOM 738 O O . PRO A 1 90 ? 16.248 -18.217 -9.327 1.00 73.69 90 PRO A O 1
ATOM 741 N N . LYS A 1 91 ? 16.820 -16.573 -7.901 1.00 62.50 91 LYS A N 1
ATOM 742 C CA . LYS A 1 91 ? 18.236 -16.928 -7.886 1.00 62.50 91 LYS A CA 1
ATOM 743 C C . LYS A 1 91 ? 18.340 -18.245 -7.128 1.00 62.50 91 LYS A C 1
ATOM 745 O O . LYS A 1 91 ? 18.252 -18.251 -5.905 1.00 62.50 91 LYS A O 1
ATOM 750 N N . VAL A 1 92 ? 18.475 -19.350 -7.856 1.00 59.03 92 VAL A N 1
ATOM 751 C CA . VAL A 1 92 ? 18.866 -20.629 -7.268 1.00 59.03 92 VAL A CA 1
ATOM 752 C C . VAL A 1 92 ? 20.261 -20.400 -6.713 1.00 59.03 92 VAL A C 1
ATOM 754 O O . VAL A 1 92 ? 21.230 -20.301 -7.466 1.00 59.03 92 VAL A O 1
ATOM 757 N N . VAL A 1 93 ? 20.353 -20.221 -5.400 1.00 60.56 93 VAL A N 1
ATOM 758 C CA . VAL A 1 93 ? 21.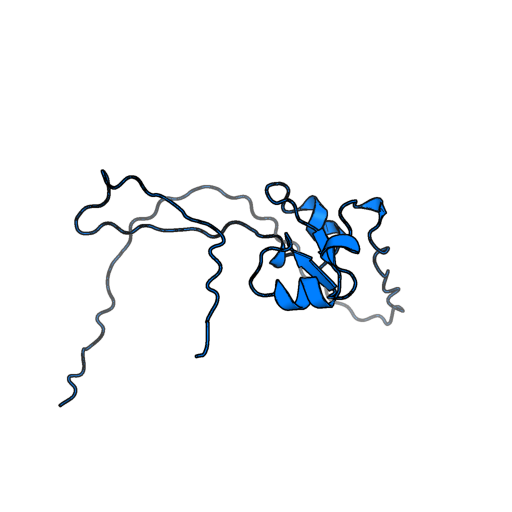627 -20.338 -4.709 1.00 60.56 93 VAL A CA 1
ATOM 759 C C . VAL A 1 93 ? 21.967 -21.815 -4.844 1.00 60.56 93 VAL A C 1
ATOM 761 O O . VAL A 1 93 ? 21.367 -22.664 -4.192 1.00 60.56 93 VAL A O 1
ATOM 764 N N . THR A 1 94 ? 22.817 -22.156 -5.810 1.00 53.00 94 THR A N 1
ATOM 765 C CA . THR A 1 94 ? 23.470 -23.459 -5.799 1.00 53.00 94 THR A CA 1
ATOM 766 C C . THR A 1 94 ? 24.412 -23.405 -4.614 1.00 53.00 94 THR A C 1
ATOM 768 O O . THR A 1 94 ? 25.535 -22.912 -4.737 1.00 53.00 94 THR A O 1
ATOM 771 N N . ASP A 1 95 ? 23.916 -23.816 -3.452 1.00 47.53 95 ASP A N 1
ATOM 772 C CA . ASP A 1 95 ? 24.759 -24.080 -2.303 1.00 47.53 95 ASP A CA 1
ATOM 773 C C . ASP A 1 95 ? 25.800 -25.098 -2.769 1.00 47.53 95 ASP A C 1
ATOM 775 O O . ASP A 1 95 ? 25.497 -26.262 -3.048 1.00 47.53 95 ASP A O 1
ATOM 779 N N . HIS A 1 96 ? 27.037 -24.633 -2.946 1.00 55.06 96 HIS A N 1
ATOM 780 C CA . HIS A 1 96 ? 28.170 -25.535 -2.963 1.00 55.06 96 HIS A CA 1
ATOM 781 C C . HIS A 1 96 ? 28.133 -26.266 -1.622 1.00 55.06 96 HIS A C 1
ATOM 783 O O . HIS A 1 96 ? 28.234 -25.655 -0.561 1.00 55.06 96 HIS A O 1
ATOM 789 N N . VAL A 1 97 ? 27.875 -27.568 -1.707 1.00 44.75 97 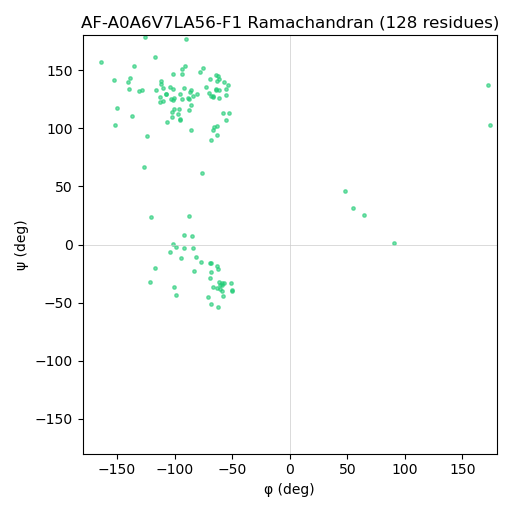VAL A N 1
ATOM 790 C CA . VAL A 1 97 ? 27.740 -28.486 -0.583 1.00 44.75 97 VAL A CA 1
ATOM 791 C C . VAL A 1 97 ? 29.072 -28.557 0.156 1.00 44.75 97 VAL A C 1
ATOM 793 O O . VAL A 1 97 ? 29.930 -29.363 -0.192 1.00 44.75 97 VAL A O 1
ATOM 796 N N . ASP A 1 98 ? 29.221 -27.748 1.199 1.00 42.91 98 ASP A N 1
ATOM 797 C CA . ASP A 1 98 ? 30.061 -28.094 2.337 1.00 42.91 98 ASP A CA 1
ATOM 798 C C . ASP A 1 98 ? 29.144 -28.706 3.401 1.00 42.91 98 ASP A C 1
ATOM 800 O O . ASP A 1 98 ? 28.292 -28.049 4.000 1.00 42.91 98 ASP A O 1
ATOM 804 N N . ASN A 1 99 ? 29.278 -30.022 3.567 1.00 47.53 99 ASN A N 1
ATOM 805 C CA . ASN A 1 99 ? 28.551 -30.834 4.538 1.00 47.53 99 ASN A CA 1
ATOM 806 C C . ASN A 1 99 ? 28.669 -30.258 5.960 1.00 47.53 99 ASN A C 1
ATOM 808 O O . ASN A 1 99 ? 29.725 -30.363 6.584 1.00 47.53 99 ASN A O 1
ATOM 812 N N . ALA A 1 100 ? 27.556 -29.783 6.520 1.00 40.59 100 ALA A N 1
ATOM 813 C CA . ALA A 1 100 ? 27.358 -29.706 7.964 1.00 40.59 100 ALA A CA 1
ATOM 814 C C . ALA A 1 100 ? 25.870 -29.848 8.326 1.00 40.59 100 ALA A C 1
ATOM 816 O O . ALA A 1 100 ? 25.009 -29.065 7.941 1.00 40.59 100 ALA A O 1
ATOM 817 N N . THR A 1 101 ? 25.601 -30.911 9.070 1.00 40.38 101 THR A N 1
ATOM 818 C CA . THR A 1 101 ? 24.328 -31.431 9.569 1.00 40.38 101 THR A CA 1
ATOM 819 C C . THR A 1 101 ? 23.566 -30.470 10.498 1.00 40.38 101 THR A C 1
ATOM 821 O O . THR A 1 101 ? 24.152 -30.002 11.469 1.00 40.38 101 THR A O 1
ATOM 824 N N . ALA A 1 102 ? 22.251 -30.282 10.281 1.00 40.81 102 ALA A N 1
ATOM 825 C CA . ALA A 1 102 ? 21.165 -30.395 11.288 1.00 40.81 102 ALA A CA 1
ATOM 826 C C . ALA A 1 102 ? 19.794 -29.918 10.728 1.00 40.81 102 ALA A C 1
ATOM 828 O O . ALA A 1 102 ? 19.742 -28.868 10.090 1.00 40.81 102 ALA A O 1
ATOM 829 N N . PRO A 1 103 ? 18.672 -30.629 10.983 1.00 46.00 103 PRO A N 1
ATOM 830 C CA . PRO A 1 103 ? 17.337 -30.263 10.501 1.00 46.00 103 PRO A CA 1
ATOM 831 C C . PRO A 1 103 ? 16.555 -29.433 11.534 1.00 46.00 103 PRO A C 1
ATOM 833 O O . PRO A 1 103 ? 16.733 -29.619 12.740 1.00 46.00 103 PRO A O 1
ATOM 836 N N . ARG A 1 104 ? 15.643 -28.560 11.080 1.00 38.78 104 ARG A N 1
ATOM 837 C CA . ARG A 1 104 ? 14.584 -27.989 11.930 1.00 38.78 104 ARG A CA 1
ATOM 838 C C . ARG A 1 104 ? 13.253 -27.902 11.193 1.00 38.78 104 ARG A C 1
ATOM 840 O O . ARG A 1 104 ? 13.190 -27.494 10.038 1.00 38.78 104 ARG A O 1
ATOM 847 N N . ASP A 1 105 ? 12.233 -28.345 11.913 1.00 35.97 105 ASP A N 1
ATOM 848 C CA . ASP A 1 105 ? 10.955 -28.843 11.431 1.00 35.97 105 ASP A CA 1
ATOM 849 C C . ASP A 1 105 ? 9.966 -27.789 10.923 1.00 35.97 105 ASP A C 1
ATOM 851 O O . ASP A 1 105 ? 9.902 -26.646 11.377 1.00 35.97 105 ASP A O 1
ATOM 855 N N . LEU A 1 106 ? 9.141 -28.271 9.997 1.00 48.78 106 LEU A N 1
ATOM 856 C CA . LEU A 1 106 ? 7.917 -27.688 9.475 1.00 48.78 106 LEU A CA 1
ATOM 857 C C . LEU A 1 106 ? 6.824 -27.692 10.560 1.00 48.78 106 LEU A C 1
ATOM 859 O O . LEU A 1 106 ? 6.496 -28.749 11.094 1.00 48.78 106 LEU A O 1
ATOM 863 N N . ALA A 1 107 ? 6.201 -26.545 10.834 1.00 39.78 107 ALA A N 1
ATOM 864 C CA . ALA A 1 107 ? 4.982 -26.480 11.641 1.00 39.78 107 ALA A CA 1
ATOM 865 C C . ALA A 1 107 ? 3.864 -25.780 10.857 1.00 39.78 107 ALA A C 1
ATOM 867 O O . ALA A 1 107 ? 3.733 -24.558 10.852 1.00 39.78 107 ALA A O 1
ATOM 868 N N . THR A 1 108 ? 3.059 -26.589 10.173 1.00 46.75 108 THR A N 1
ATOM 869 C CA . THR A 1 108 ? 1.703 -26.259 9.721 1.00 46.75 108 THR A CA 1
ATOM 870 C C . THR A 1 108 ? 0.766 -26.188 10.930 1.00 46.75 108 THR A C 1
ATOM 872 O O . THR A 1 108 ? 0.741 -27.124 11.726 1.00 46.75 108 THR A O 1
ATOM 875 N N . GLY A 1 109 ? -0.021 -25.117 11.061 1.00 42.47 109 GLY A N 1
ATOM 876 C CA . GLY A 1 109 ? -1.036 -24.979 12.110 1.00 42.47 109 GLY A CA 1
ATOM 877 C C . GLY A 1 109 ? -2.340 -24.400 11.565 1.00 42.47 109 GLY A C 1
ATOM 878 O O . GLY A 1 109 ? -2.393 -23.232 11.188 1.00 42.47 109 GLY A O 1
ATOM 879 N N . GLU A 1 110 ? -3.372 -25.242 11.517 1.00 43.44 110 GLU A N 1
ATOM 880 C CA . GLU A 1 110 ? -4.769 -24.916 11.212 1.00 43.44 110 GLU A CA 1
ATOM 881 C C . GLU A 1 110 ? -5.367 -23.947 12.253 1.00 43.44 110 GLU A C 1
ATOM 883 O O . GLU A 1 110 ? -5.073 -24.035 13.445 1.00 43.44 110 GLU A O 1
ATOM 888 N N . MET A 1 111 ? -6.244 -23.030 11.826 1.00 44.81 111 MET A N 1
ATOM 889 C CA . MET A 1 111 ? -6.960 -22.116 12.726 1.00 44.81 111 MET A CA 1
ATOM 890 C C . MET A 1 111 ? -8.341 -22.676 13.091 1.00 44.81 111 MET A C 1
ATOM 892 O O . MET A 1 111 ? -9.266 -22.629 12.283 1.00 44.81 111 MET A O 1
ATOM 896 N N . SER A 1 112 ? -8.492 -23.135 14.336 1.00 45.41 112 SER A N 1
ATOM 897 C CA . SER A 1 112 ? -9.788 -23.194 15.028 1.00 45.41 112 SER A CA 1
ATOM 898 C C . SER A 1 112 ? -10.007 -21.925 15.855 1.00 45.41 112 SER A C 1
ATOM 900 O O . SER A 1 112 ? -9.062 -21.328 16.370 1.00 45.41 112 SER A O 1
ATOM 902 N N . ALA A 1 113 ? -11.267 -21.505 15.965 1.00 33.62 113 ALA A N 1
ATOM 903 C CA . ALA A 1 113 ? -11.682 -20.327 16.714 1.00 33.62 113 ALA A CA 1
ATOM 904 C C . ALA A 1 113 ? -11.908 -20.655 18.198 1.00 33.62 113 ALA A C 1
ATOM 906 O O . ALA A 1 113 ? -12.650 -21.582 18.517 1.00 33.62 113 ALA A O 1
ATOM 907 N N . SER A 1 114 ? -11.362 -19.823 19.087 1.00 47.38 114 SER A N 1
ATOM 908 C CA . SER A 1 114 ? -11.734 -19.804 20.506 1.00 47.38 114 SER A CA 1
ATOM 909 C C . SER A 1 114 ? -12.025 -18.373 20.942 1.00 47.38 114 SER A C 1
ATOM 911 O O . SER A 1 114 ? -11.247 -17.456 20.676 1.00 47.38 114 SER A O 1
ATOM 913 N N . VAL A 1 115 ? -13.154 -18.190 21.624 1.00 43.69 115 VAL A N 1
ATOM 914 C CA . VAL A 1 115 ? -13.521 -16.955 22.322 1.00 43.69 115 VAL A CA 1
ATOM 915 C C . VAL A 1 115 ? -13.148 -17.139 23.788 1.00 43.69 115 VAL A C 1
ATOM 917 O O . VAL A 1 115 ? -13.787 -17.930 24.476 1.00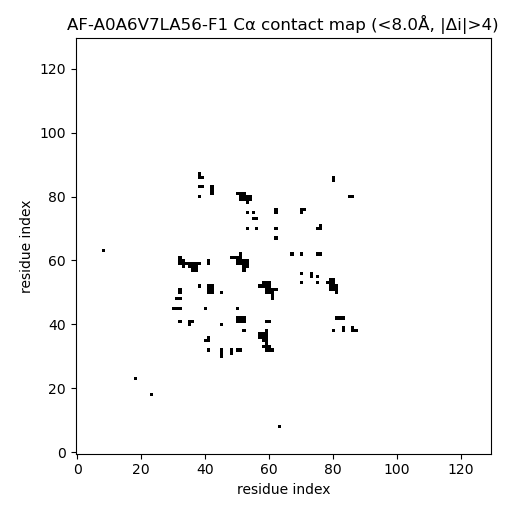 43.69 115 VAL A O 1
ATOM 920 N N . GLU A 1 116 ? -12.155 -16.400 24.283 1.00 48.59 116 GLU A N 1
ATOM 921 C CA . GLU A 1 116 ? -11.809 -16.399 25.710 1.00 48.59 116 GLU A CA 1
ATOM 922 C C . GLU A 1 116 ? -12.138 -15.041 26.351 1.00 48.59 116 GLU A C 1
ATOM 924 O O . GLU A 1 116 ? -11.912 -13.974 25.774 1.00 48.59 116 GLU A O 1
ATOM 929 N N . ARG A 1 117 ? -12.696 -15.090 27.567 1.00 42.72 117 ARG A N 1
ATOM 930 C CA . ARG A 1 117 ? -13.081 -13.924 28.372 1.00 42.72 117 ARG A CA 1
ATOM 931 C C . ARG A 1 117 ? -11.864 -13.327 29.084 1.00 42.72 117 ARG A C 1
ATOM 933 O O . ARG A 1 117 ? -11.139 -14.018 29.791 1.00 42.72 117 ARG A O 1
ATOM 940 N N . ASN A 1 118 ? -11.696 -12.017 28.931 1.00 40.91 118 ASN A N 1
ATOM 941 C CA . ASN A 1 118 ? -10.607 -11.224 29.496 1.00 40.91 118 ASN A CA 1
ATOM 942 C C . ASN A 1 118 ? -10.603 -11.270 31.041 1.00 40.91 118 ASN A C 1
ATOM 944 O O . ASN A 1 118 ? -11.615 -10.941 31.666 1.00 40.91 118 ASN A O 1
ATOM 948 N N . ARG A 1 119 ? -9.474 -11.645 31.663 1.00 40.38 119 ARG A N 1
ATOM 949 C CA . ARG A 1 119 ? -9.276 -11.574 33.122 1.00 40.38 119 ARG A CA 1
ATOM 950 C C . ARG A 1 119 ? -8.335 -10.416 33.450 1.00 40.38 119 ARG A C 1
ATOM 952 O O . ARG A 1 119 ? -7.132 -10.474 33.219 1.00 40.38 119 ARG A O 1
ATOM 959 N N . LEU A 1 120 ? -8.946 -9.356 33.963 1.00 43.75 120 LEU A N 1
ATOM 960 C CA . LEU A 1 120 ? -8.343 -8.122 34.448 1.00 43.75 120 LEU A CA 1
ATOM 961 C C . LEU A 1 120 ? -7.496 -8.388 35.705 1.00 43.75 120 LEU A C 1
ATOM 963 O O . LEU A 1 120 ? -8.040 -8.924 36.665 1.00 43.75 120 LEU A O 1
ATOM 967 N N . SER A 1 121 ? -6.225 -7.968 35.715 1.00 38.28 121 SER A N 1
ATOM 9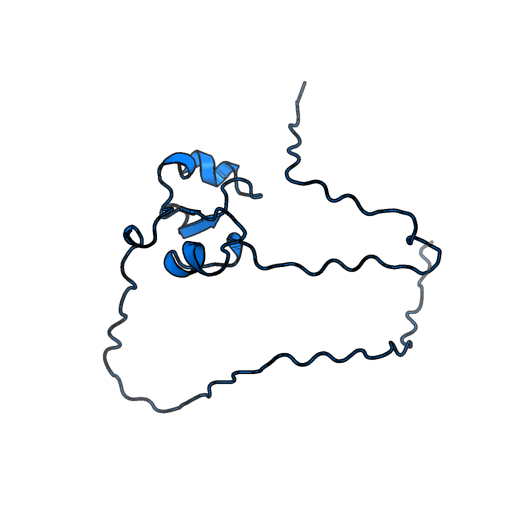68 C CA . SER A 1 121 ? -5.542 -7.405 36.899 1.00 38.28 121 SER A CA 1
ATOM 969 C C . SER A 1 121 ? -4.057 -7.158 36.613 1.00 38.28 121 SER A C 1
ATOM 971 O O . SER A 1 121 ? -3.257 -8.092 36.644 1.00 38.28 121 SER A O 1
ATOM 973 N N . LYS A 1 122 ? -3.684 -5.898 36.382 1.00 36.03 122 LYS A N 1
ATOM 974 C CA . LYS A 1 122 ? -2.375 -5.346 36.760 1.00 36.03 122 LYS A CA 1
ATOM 975 C C . LYS A 1 122 ? -2.559 -3.849 36.993 1.00 36.03 122 LYS A C 1
ATOM 977 O O . LYS A 1 122 ? -2.736 -3.085 36.050 1.00 36.03 122 LYS A O 1
ATOM 982 N N . GLU A 1 123 ? -2.605 -3.481 38.266 1.00 34.41 123 GLU A N 1
ATOM 983 C CA . GLU A 1 123 ? -2.565 -2.100 38.734 1.00 34.41 123 GLU A CA 1
ATOM 984 C C . GLU A 1 123 ? -1.211 -1.482 38.357 1.00 34.41 123 GLU A C 1
ATOM 986 O O . GLU A 1 123 ? -0.165 -2.108 38.533 1.00 34.41 123 GLU A O 1
ATOM 991 N N . TYR A 1 124 ? -1.237 -0.263 37.819 1.00 37.00 124 TYR A N 1
ATOM 992 C CA . TYR A 1 124 ? -0.059 0.580 37.617 1.00 37.00 124 TYR A CA 1
ATOM 993 C C . TYR A 1 124 ? -0.182 1.782 38.563 1.00 37.00 124 TYR A C 1
ATOM 995 O O . TYR A 1 124 ? -1.217 2.452 38.516 1.00 37.00 124 TYR A O 1
ATOM 1003 N N . PRO A 1 125 ? 0.821 2.082 39.408 1.00 36.25 125 PRO A N 1
ATOM 1004 C CA . PRO A 1 125 ? 0.784 3.273 40.241 1.00 36.25 125 PRO A CA 1
ATOM 1005 C C . PRO A 1 125 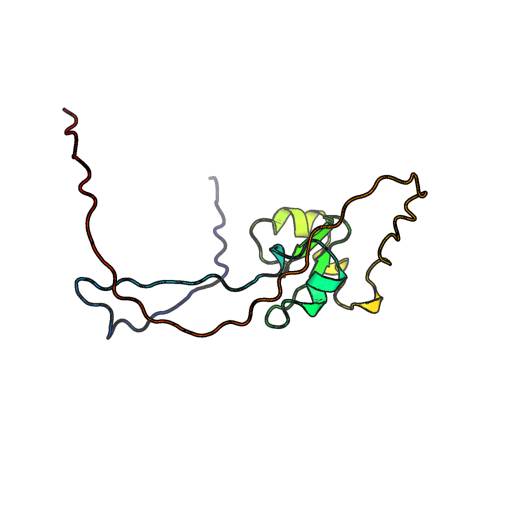? 1.009 4.526 39.389 1.00 36.25 125 PRO A C 1
ATOM 1007 O O . PRO A 1 125 ? 1.895 4.573 38.535 1.00 36.25 125 PRO A O 1
ATOM 1010 N N . PHE A 1 126 ? 0.184 5.533 39.650 1.00 34.03 126 PHE A N 1
ATOM 1011 C CA . PHE A 1 126 ? 0.231 6.876 39.087 1.00 34.03 126 PHE A CA 1
ATOM 1012 C C . PHE A 1 126 ? 1.202 7.724 39.922 1.00 34.03 126 PHE A C 1
ATOM 1014 O O . PHE A 1 126 ? 0.998 7.864 41.125 1.00 34.03 126 PHE A O 1
ATOM 1021 N N . SER A 1 127 ? 2.262 8.262 39.316 1.00 37.00 127 SER A N 1
ATOM 1022 C CA . SER A 1 127 ? 3.108 9.288 39.939 1.00 37.00 127 SER A CA 1
ATOM 1023 C C . SER A 1 127 ? 2.656 10.670 39.466 1.00 37.00 127 SER A C 1
ATOM 1025 O O . SER A 1 127 ? 2.732 10.958 38.270 1.00 37.00 127 SER A O 1
ATOM 1027 N N . GLU A 1 128 ? 2.191 11.498 40.401 1.00 34.62 128 GLU A N 1
ATOM 1028 C CA . GLU A 1 128 ? 1.955 12.931 40.206 1.00 34.62 128 GLU A CA 1
ATOM 1029 C C . GLU A 1 128 ? 3.276 13.656 39.900 1.00 34.62 128 GLU A C 1
ATOM 1031 O O . GLU A 1 128 ? 4.322 13.331 40.465 1.00 34.62 128 GLU A O 1
ATOM 1036 N N . ALA A 1 129 ? 3.218 14.623 38.986 1.00 35.69 129 ALA A N 1
ATOM 1037 C CA . ALA A 1 129 ? 4.275 15.593 38.741 1.00 35.69 129 ALA A CA 1
ATOM 1038 C C . ALA A 1 129 ? 3.755 16.969 39.175 1.00 35.69 129 ALA A C 1
ATOM 1040 O O . ALA A 1 129 ? 2.707 17.404 38.691 1.00 35.69 129 ALA A O 1
ATOM 1041 N N . GLU A 1 130 ? 4.483 17.589 40.103 1.00 38.84 130 GLU A N 1
ATOM 1042 C CA . GLU A 1 130 ? 4.391 19.003 40.496 1.00 38.84 130 GLU A CA 1
ATOM 1043 C C . GLU A 1 130 ? 4.964 19.931 39.415 1.00 38.84 130 GLU A C 1
ATOM 1045 O O . GLU A 1 130 ? 5.959 19.538 38.756 1.00 38.84 130 GLU A O 1
#

Secondary structure (DSSP, 8-state):
----PPPP-------GGG--TT-----PPPP-GGG--SHHHHHHS-TTS--EEETTTTEEE-S-STTHHHHHHTTHHHH-B-SGGGSPPP----------------------------------PPPP--

Foldseek 3Di:
DDDDDDDDDDDDDDDCPPVDPPDDDDDDDDDDLQVDQFQQCSQPVCVVAQWWADPVVSGIDSCRDPCVVVCVVSVCVPRTHRDNVPGDDPPPPPPPDPDDDDDDDDDDDDDDDDDDDDDDDDDDDDDDDD

Radius of gyration: 23.2 Å; Cα contacts (8 Å, |Δi|>4): 92; chains: 1; bounding box: 55×63×57 Å

Mean predicted aligned error: 14.97 Å

Organism: NCBI:txid1563983